Protein AF-A0A5M9X0Z0-F1 (afdb_monomer_lite)

Radius of gyration: 16.88 Å; chains: 1; bounding box: 56×27×38 Å

InterPro domains:
  IPR000182 GNAT domain [PF00583] (4-58)
  IPR000182 GNAT domain [PS51186] (1-75)
  IPR016181 Acyl-CoA N-acyltransferase [SSF55729] (4-56)
  IPR053144 Putative Acetyltransferase Butenolide Biosynthesis [PTHR43233] (4-52)

pLDDT: mean 82.19, std 14.81, range [44.06, 97.25]

Foldseek 3Di:
DDDDPPPDDQWDWDWDDDLAFFIDTDDTDGHPVCPPVCVSVVRVVVVVVVNCVSVWDDDDDPVHHDGTGDDDDDD

Organism: Paenibacillus amylolyticus (NCBI:txid1451)

Secondary structure (DSSP, 8-state):
----------EEEEEEE-SSS-EEEEEEEE-GGGTTSSHHHHHHHHHHHHHHTTTPPPSSBTTB-SS--------

Structure (mmCIF, N/CA/C/O backbone):
data_AF-A0A5M9X0Z0-F1
#
_entry.id   AF-A0A5M9X0Z0-F1
#
loop_
_atom_site.group_PDB
_atom_site.id
_atom_site.type_symbol
_atom_site.label_atom_id
_atom_site.label_alt_id
_atom_site.label_comp_id
_atom_site.label_asym_id
_atom_site.label_entity_id
_atom_site.label_seq_id
_atom_site.pdbx_PDB_ins_code
_atom_site.Cartn_x
_atom_site.Cartn_y
_atom_site.Cartn_z
_atom_site.occupancy
_atom_site.B_iso_or_equiv
_atom_site.auth_seq_id
_atom_site.auth_comp_id
_atom_site.auth_asym_id
_atom_site.auth_atom_id
_atom_site.pdbx_PDB_model_num
ATOM 1 N N . MET A 1 1 ? -36.323 -18.473 12.857 1.00 47.19 1 MET A N 1
ATOM 2 C CA . MET A 1 1 ? -34.848 -18.526 12.817 1.00 47.19 1 MET A CA 1
ATOM 3 C C . MET A 1 1 ? -34.451 -18.287 11.372 1.00 47.19 1 MET A C 1
ATOM 5 O O . MET A 1 1 ? -34.844 -19.075 10.526 1.00 47.19 1 MET A O 1
ATOM 9 N N . ALA A 1 2 ? -33.802 -17.166 11.074 1.00 50.09 2 ALA A N 1
ATOM 10 C CA . ALA A 1 2 ? -33.274 -16.879 9.746 1.00 50.09 2 ALA A CA 1
ATOM 11 C C . ALA A 1 2 ? -31.867 -16.325 9.948 1.00 50.09 2 ALA A C 1
ATOM 13 O O . ALA A 1 2 ? -31.690 -15.311 10.619 1.00 50.09 2 ALA A O 1
ATOM 14 N N . GLY A 1 3 ? -30.883 -17.073 9.463 1.00 65.81 3 GLY A N 1
ATOM 15 C CA . GLY A 1 3 ? -29.486 -16.686 9.474 1.00 65.81 3 GLY A CA 1
ATOM 16 C C . GLY A 1 3 ? -29.113 -16.023 8.158 1.00 65.81 3 GLY A C 1
ATOM 17 O O . GLY A 1 3 ? -29.530 -16.469 7.092 1.00 65.81 3 GLY A O 1
ATOM 18 N N . ARG A 1 4 ? -28.275 -14.997 8.264 1.00 60.59 4 ARG A N 1
ATOM 19 C CA . ARG A 1 4 ? -27.251 -14.647 7.284 1.00 60.59 4 ARG A CA 1
ATOM 20 C C . ARG A 1 4 ? -26.069 -14.085 8.065 1.00 60.59 4 ARG A C 1
ATOM 22 O O . ARG A 1 4 ? -26.229 -13.113 8.795 1.00 60.59 4 ARG A O 1
ATOM 29 N N . TYR A 1 5 ? -24.915 -14.730 7.942 1.00 57.59 5 TYR A N 1
ATOM 30 C CA . TYR A 1 5 ? -23.627 -14.141 8.291 1.00 57.59 5 TYR A CA 1
ATOM 31 C C . TYR A 1 5 ? -23.021 -13.723 6.957 1.00 57.59 5 TYR A C 1
ATOM 33 O O . TYR A 1 5 ? -22.411 -14.535 6.268 1.00 57.59 5 TYR A O 1
ATOM 41 N N . GLU A 1 6 ? -23.351 -12.517 6.503 1.00 64.81 6 GLU A N 1
ATOM 42 C CA . GLU A 1 6 ? -22.698 -11.980 5.313 1.00 64.81 6 GLU A CA 1
ATOM 43 C C . GLU A 1 6 ? -21.287 -11.570 5.726 1.00 64.81 6 GLU A C 1
ATOM 45 O O . GLU A 1 6 ? -21.108 -10.789 6.662 1.00 64.81 6 GLU A O 1
ATOM 50 N N . GLU A 1 7 ? -20.286 -12.152 5.067 1.00 79.12 7 GLU A N 1
ATOM 51 C CA . GLU A 1 7 ? -18.905 -11.709 5.200 1.00 79.12 7 GLU A CA 1
ATOM 52 C C . GLU A 1 7 ? -18.844 -10.238 4.788 1.00 79.12 7 GLU A C 1
ATOM 54 O O . GLU A 1 7 ? -19.040 -9.872 3.628 1.00 79.12 7 GLU A O 1
ATOM 59 N N . GLN A 1 8 ? -18.646 -9.368 5.774 1.00 87.19 8 GLN A N 1
ATOM 60 C CA . GLN A 1 8 ? -18.586 -7.937 5.547 1.00 87.19 8 GLN A CA 1
ATOM 61 C C . GLN A 1 8 ? -17.215 -7.574 4.976 1.00 87.19 8 GLN A C 1
ATOM 63 O O . GLN A 1 8 ? -16.184 -7.822 5.602 1.00 87.19 8 GLN A O 1
ATOM 68 N N . VAL A 1 9 ? -17.193 -6.912 3.818 1.00 91.56 9 VAL A N 1
ATOM 69 C CA . VAL A 1 9 ? -15.967 -6.299 3.293 1.00 91.56 9 VAL A CA 1
ATOM 70 C C . VAL A 1 9 ? -15.595 -5.112 4.183 1.00 91.56 9 VAL A C 1
ATOM 72 O O . VAL A 1 9 ? -16.308 -4.110 4.237 1.00 91.56 9 VAL A O 1
ATOM 75 N N . ILE A 1 10 ? -14.474 -5.230 4.899 1.00 95.44 10 ILE A N 1
ATOM 76 C CA . ILE A 1 10 ? -13.992 -4.213 5.853 1.00 95.44 10 ILE A CA 1
ATOM 77 C C . ILE A 1 10 ? -12.821 -3.371 5.326 1.00 95.44 10 ILE A C 1
ATOM 79 O O . ILE A 1 10 ? -12.418 -2.401 5.973 1.00 95.44 10 ILE A O 1
ATOM 83 N N . GLY A 1 11 ? -12.285 -3.718 4.154 1.00 95.62 11 GLY A N 1
ATOM 84 C CA . GLY A 1 11 ? -11.194 -3.000 3.507 1.00 95.62 11 GLY A CA 1
ATOM 85 C C . GLY A 1 11 ? -11.110 -3.277 2.006 1.00 95.62 11 GLY A C 1
ATOM 86 O O . GLY A 1 11 ? -11.638 -4.274 1.521 1.00 95.62 11 GLY A O 1
ATOM 87 N N . TYR A 1 12 ? -10.476 -2.360 1.282 1.00 96.44 12 TYR A N 1
ATOM 88 C CA . TYR A 1 12 ? -10.367 -2.356 -0.173 1.00 96.44 12 TYR A CA 1
ATOM 89 C C . TYR A 1 12 ? -9.041 -1.729 -0.612 1.00 96.44 12 TYR A C 1
ATOM 91 O O . TYR A 1 12 ? -8.580 -0.758 -0.007 1.00 96.44 12 TYR A O 1
ATOM 99 N N . GLY A 1 13 ? -8.463 -2.265 -1.684 1.00 96.12 13 GLY A N 1
ATOM 100 C CA . GLY A 1 13 ? -7.282 -1.728 -2.348 1.00 96.12 13 GLY A CA 1
ATOM 101 C C . GLY A 1 13 ? -7.462 -1.727 -3.864 1.00 96.12 13 GLY A C 1
ATOM 102 O O . GLY A 1 13 ? -8.088 -2.640 -4.404 1.00 96.12 13 GLY A O 1
ATOM 103 N N . ARG A 1 14 ? -6.909 -0.723 -4.554 1.00 95.62 14 ARG A N 1
ATOM 104 C CA . ARG A 1 14 ? -6.929 -0.640 -6.024 1.00 95.62 14 ARG A CA 1
ATOM 105 C C . ARG A 1 14 ? -5.561 -0.307 -6.601 1.00 95.62 14 ARG A C 1
ATOM 107 O O . ARG A 1 14 ? -4.967 0.705 -6.233 1.00 95.62 14 ARG A O 1
ATOM 114 N N . ILE A 1 15 ? -5.133 -1.102 -7.580 1.00 92.31 15 ILE A N 1
ATOM 115 C CA . ILE A 1 15 ? -3.997 -0.807 -8.458 1.00 92.31 15 ILE A CA 1
ATOM 116 C C . ILE A 1 15 ? -4.516 -0.474 -9.856 1.00 92.31 15 ILE A C 1
ATOM 118 O O . ILE A 1 15 ? -5.460 -1.095 -10.342 1.00 92.31 15 ILE A O 1
ATOM 122 N N . VAL A 1 16 ? -3.865 0.480 -10.513 1.00 92.00 16 VAL A N 1
ATOM 123 C CA . VAL A 1 16 ? -4.023 0.775 -11.939 1.00 92.00 16 VAL A CA 1
ATOM 124 C C . VAL A 1 16 ? -2.648 0.726 -12.593 1.00 92.00 16 VAL A C 1
ATOM 126 O O . VAL A 1 16 ? -1.701 1.302 -12.065 1.00 92.00 16 VAL A O 1
ATOM 129 N N . GLY A 1 17 ? -2.523 0.064 -13.739 1.00 87.38 17 GLY A N 1
ATOM 130 C CA . GLY A 1 17 ? -1.273 0.026 -14.492 1.00 87.38 17 GLY A CA 1
ATOM 131 C C . GLY A 1 17 ? -1.408 -0.697 -15.823 1.00 87.38 17 GLY A C 1
ATOM 132 O O . GLY A 1 17 ? -2.463 -1.247 -16.135 1.00 87.38 17 GLY A O 1
ATOM 133 N N . ASP A 1 18 ? -0.332 -0.670 -16.601 1.00 86.75 18 ASP A N 1
ATOM 134 C CA . ASP A 1 18 ? -0.255 -1.242 -17.950 1.00 86.75 18 ASP A CA 1
ATOM 135 C C . ASP A 1 18 ? 0.432 -2.617 -17.997 1.00 86.75 18 ASP A C 1
ATOM 137 O O . ASP A 1 18 ? 0.578 -3.198 -19.071 1.00 86.75 18 ASP A O 1
ATOM 141 N N . GLY A 1 19 ? 0.862 -3.144 -16.846 1.00 79.56 19 GLY A N 1
ATOM 142 C CA . GLY A 1 19 ? 1.607 -4.402 -16.774 1.00 79.56 19 GLY A CA 1
ATOM 143 C C . GLY A 1 19 ? 3.077 -4.291 -17.186 1.00 79.56 19 GLY A C 1
ATOM 144 O O . GLY A 1 19 ? 3.744 -5.318 -17.269 1.00 79.56 19 GLY A O 1
ATOM 145 N N . GLY A 1 20 ? 3.588 -3.086 -17.461 1.00 79.88 20 GLY A N 1
ATOM 146 C CA . GLY A 1 20 ? 4.927 -2.897 -18.017 1.00 79.88 20 GLY A CA 1
ATOM 147 C C . GLY A 1 20 ? 5.655 -1.688 -17.451 1.00 79.88 20 GLY A C 1
ATOM 148 O O . GLY A 1 20 ? 6.562 -1.835 -16.641 1.00 79.88 20 GLY A O 1
ATOM 149 N N . PHE A 1 21 ? 5.294 -0.478 -17.874 1.00 75.06 21 PHE A N 1
ATOM 150 C CA . PHE A 1 21 ? 6.053 0.715 -17.505 1.00 75.06 21 PHE A CA 1
ATOM 151 C C . PHE A 1 21 ? 5.635 1.304 -16.169 1.00 75.06 21 PHE A C 1
ATOM 153 O O . PHE A 1 21 ? 6.469 1.920 -15.492 1.00 75.06 21 PHE A O 1
ATOM 160 N N . THR A 1 22 ? 4.359 1.196 -15.792 1.00 80.62 22 THR A N 1
ATOM 161 C CA . THR A 1 22 ? 3.848 1.956 -14.650 1.00 80.62 22 THR A CA 1
ATOM 162 C C . THR A 1 22 ? 2.670 1.283 -13.956 1.00 80.62 22 THR A C 1
ATOM 164 O O . THR A 1 22 ? 1.691 0.882 -14.581 1.00 80.62 22 THR A O 1
ATOM 167 N N . PHE A 1 23 ? 2.744 1.275 -12.625 1.00 87.00 23 PHE A N 1
ATOM 168 C CA . PHE A 1 23 ? 1.642 0.972 -11.723 1.00 87.00 23 PHE A CA 1
ATOM 169 C C . PHE A 1 23 ? 1.424 2.131 -10.748 1.00 87.00 23 PHE A C 1
ATOM 171 O O . PHE A 1 23 ? 2.362 2.841 -10.381 1.00 87.00 23 PHE A O 1
ATOM 178 N N . TYR A 1 24 ? 0.187 2.291 -10.293 1.00 85.25 24 TYR A N 1
ATOM 179 C CA . TYR A 1 24 ? -0.213 3.221 -9.248 1.00 85.25 24 TYR A CA 1
ATOM 180 C C . TYR A 1 24 ? -1.173 2.522 -8.297 1.00 85.25 24 TYR A C 1
ATOM 182 O O . TYR A 1 24 ? -2.199 1.992 -8.722 1.00 85.25 24 TYR A O 1
ATOM 190 N N . ILE A 1 25 ? -0.867 2.570 -7.005 1.00 90.62 25 ILE A N 1
ATOM 191 C CA . ILE A 1 25 ? -1.842 2.242 -5.968 1.00 90.62 25 ILE A CA 1
ATOM 192 C C . ILE A 1 25 ? -2.712 3.481 -5.796 1.00 90.62 25 ILE A C 1
ATOM 194 O O . ILE A 1 25 ? -2.220 4.533 -5.392 1.00 90.62 25 ILE A O 1
ATOM 198 N N . GLN A 1 26 ? -3.980 3.376 -6.184 1.00 90.69 26 GLN A N 1
ATOM 199 C CA . GLN A 1 26 ? -4.877 4.524 -6.230 1.00 90.69 26 GLN A CA 1
ATOM 200 C C . GLN A 1 26 ? -5.646 4.703 -4.925 1.00 90.69 26 GLN A C 1
ATOM 202 O O . GLN A 1 26 ? -5.643 5.796 -4.368 1.00 90.69 26 GLN A O 1
ATOM 207 N N . ASP A 1 27 ? -6.267 3.634 -4.427 1.00 92.69 27 ASP A N 1
ATOM 208 C CA . ASP A 1 27 ? -7.097 3.690 -3.227 1.00 92.69 27 ASP A CA 1
ATOM 209 C C . ASP A 1 27 ? -6.674 2.603 -2.246 1.00 92.69 27 ASP A C 1
ATOM 211 O O . ASP A 1 27 ? -6.492 1.448 -2.634 1.00 92.69 27 ASP A O 1
ATOM 215 N N . ILE A 1 28 ? -6.574 2.974 -0.970 1.00 94.94 28 ILE A N 1
ATOM 216 C CA . ILE A 1 28 ? -6.545 2.050 0.165 1.00 94.94 28 ILE A CA 1
ATOM 217 C C . ILE A 1 28 ? -7.570 2.561 1.167 1.00 94.94 28 ILE A C 1
ATOM 219 O O . ILE A 1 28 ? -7.424 3.646 1.730 1.00 94.94 28 ILE A O 1
ATOM 223 N N . ILE A 1 29 ? -8.622 1.779 1.377 1.00 96.38 29 ILE A N 1
ATOM 224 C CA . ILE A 1 29 ? -9.750 2.149 2.226 1.00 96.38 29 ILE A CA 1
ATOM 225 C C . ILE A 1 29 ? -9.936 1.054 3.267 1.00 96.38 29 ILE A C 1
ATOM 227 O O . ILE A 1 29 ? -9.977 -0.128 2.943 1.00 96.38 29 ILE A O 1
ATOM 231 N N . VAL A 1 30 ? -10.079 1.451 4.529 1.00 97.25 30 VAL A N 1
ATOM 232 C CA . VAL A 1 30 ? -10.459 0.564 5.634 1.00 97.25 30 VAL A CA 1
ATOM 233 C C . VAL A 1 30 ? -11.602 1.229 6.382 1.00 97.25 30 VAL A C 1
ATOM 235 O O . VAL A 1 30 ? -11.512 2.419 6.710 1.00 97.25 30 VAL A O 1
ATOM 238 N N . LEU A 1 31 ? -12.671 0.474 6.651 1.00 96.56 31 LEU A N 1
ATOM 239 C CA . LEU A 1 31 ? -13.814 0.977 7.411 1.00 96.56 31 LEU A CA 1
ATOM 240 C C . LEU A 1 31 ? -13.337 1.559 8.753 1.00 96.56 31 LEU A C 1
ATOM 242 O O . LEU A 1 31 ? -12.521 0.916 9.417 1.00 96.56 31 LEU A O 1
ATOM 246 N N . PRO A 1 32 ? -13.840 2.731 9.192 1.00 96.62 32 PRO A N 1
ATOM 247 C CA . PRO A 1 32 ? -13.326 3.428 10.375 1.00 96.62 32 PRO A CA 1
ATOM 248 C C . PRO A 1 32 ? -13.193 2.550 11.626 1.00 96.62 32 PRO A C 1
ATOM 25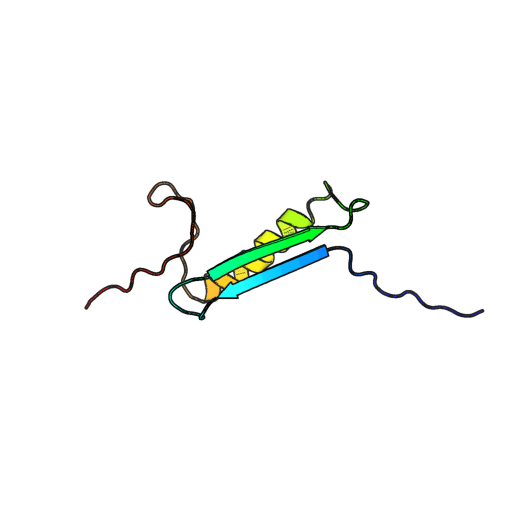0 O O . PRO A 1 32 ? -12.169 2.595 12.302 1.00 96.62 32 PRO A O 1
ATOM 253 N N . SER A 1 33 ? -14.178 1.685 11.884 1.00 97.06 33 SER A N 1
ATOM 254 C CA . SER A 1 33 ? -14.200 0.763 13.031 1.00 97.06 33 SER A CA 1
ATOM 255 C C . SER A 1 33 ? -13.095 -0.303 13.020 1.00 97.06 33 SER A C 1
ATOM 257 O O . SER A 1 33 ? -12.861 -0.936 14.044 1.00 97.06 33 SER A O 1
ATOM 259 N N . TYR A 1 34 ? -12.419 -0.501 11.887 1.00 95.81 34 TYR A N 1
ATOM 260 C CA . TYR A 1 34 ? -11.383 -1.517 11.679 1.00 95.81 34 TYR A CA 1
ATOM 261 C C . TYR A 1 34 ? -10.005 -0.907 11.365 1.00 95.81 34 TYR A C 1
ATOM 263 O O . TYR A 1 34 ? -9.042 -1.618 11.064 1.00 95.81 34 TYR A O 1
ATOM 271 N N . GLN A 1 35 ? -9.881 0.421 11.430 1.00 96.19 35 GLN A N 1
ATOM 272 C CA . GLN A 1 35 ? -8.604 1.109 11.259 1.00 96.19 35 GLN A CA 1
ATOM 273 C C . GLN A 1 35 ? -7.676 0.875 12.456 1.00 96.19 35 GLN A C 1
ATOM 275 O O . GLN A 1 35 ? -8.099 0.450 13.526 1.00 96.19 35 GLN A O 1
ATOM 280 N N . ARG A 1 36 ? -6.378 1.159 12.277 1.00 96.62 36 ARG A N 1
ATOM 281 C CA . ARG A 1 36 ? -5.318 0.973 13.296 1.00 96.62 36 ARG A CA 1
ATOM 282 C C . ARG A 1 36 ? -5.094 -0.483 13.741 1.00 96.62 36 ARG A C 1
ATOM 284 O O . ARG A 1 36 ? -4.278 -0.721 14.622 1.00 96.62 36 ARG A O 1
ATOM 291 N N . LEU A 1 37 ? -5.734 -1.447 13.077 1.00 96.81 37 LEU A N 1
ATOM 292 C CA . LEU A 1 37 ? -5.531 -2.891 13.262 1.00 96.81 37 LEU A CA 1
ATOM 293 C C . LEU A 1 37 ? -4.537 -3.497 12.250 1.00 96.81 37 LEU A C 1
ATOM 295 O O . LEU A 1 37 ? -4.467 -4.711 12.086 1.00 96.81 37 LEU A O 1
ATOM 299 N N . GLY A 1 38 ? -3.805 -2.658 11.509 1.00 96.56 38 GLY A N 1
ATOM 300 C CA . GLY A 1 38 ? -2.842 -3.096 10.489 1.00 96.56 38 GLY A CA 1
ATOM 301 C C . GLY A 1 38 ? -3.455 -3.547 9.157 1.00 96.56 38 GLY A C 1
ATOM 302 O O . GLY A 1 38 ? -2.716 -3.939 8.262 1.00 96.56 38 GLY A O 1
ATOM 303 N N . LEU A 1 39 ? -4.778 -3.457 8.978 1.00 97.00 39 LEU A N 1
ATOM 304 C CA . LEU A 1 39 ? -5.450 -3.895 7.745 1.00 97.00 39 LEU A CA 1
ATOM 305 C C . LEU A 1 39 ? -5.018 -3.105 6.503 1.00 97.00 39 LEU A C 1
ATOM 307 O O . LEU A 1 39 ? -4.844 -3.696 5.446 1.00 97.00 39 LEU A O 1
ATOM 311 N N . GLY A 1 40 ? -4.788 -1.794 6.635 1.00 96.25 40 GLY A N 1
ATOM 312 C CA . GLY A 1 40 ? -4.281 -0.977 5.526 1.00 96.25 40 GLY A CA 1
ATOM 313 C C . GLY A 1 40 ? -2.894 -1.425 5.061 1.00 96.25 40 GLY A C 1
ATOM 314 O O . GLY A 1 40 ? -2.653 -1.514 3.863 1.00 96.25 40 GLY A O 1
ATOM 315 N N . ASN A 1 41 ? -2.021 -1.798 6.005 1.00 96.25 41 ASN A N 1
ATOM 316 C CA . ASN A 1 41 ? -0.710 -2.359 5.679 1.00 96.25 41 ASN A CA 1
ATOM 317 C C . ASN A 1 41 ? -0.845 -3.720 5.003 1.00 96.25 41 ASN A C 1
ATOM 319 O O . ASN A 1 41 ? -0.173 -3.944 4.012 1.00 96.25 41 ASN A O 1
ATOM 323 N N . LYS A 1 42 ? -1.744 -4.594 5.480 1.00 97.25 42 LYS A N 1
ATOM 324 C CA . LYS A 1 42 ? -2.002 -5.881 4.815 1.00 97.25 42 LYS A CA 1
ATOM 325 C C . LYS A 1 42 ? -2.434 -5.687 3.364 1.00 97.25 42 LYS A C 1
ATOM 327 O O . LYS A 1 42 ? -1.853 -6.299 2.485 1.00 97.25 42 LYS A O 1
ATOM 332 N N . ILE A 1 43 ? -3.388 -4.788 3.111 1.00 97.25 43 ILE A N 1
ATOM 333 C CA . ILE A 1 43 ? -3.821 -4.460 1.745 1.00 97.25 43 ILE A CA 1
ATOM 334 C C . ILE A 1 43 ? -2.630 -3.965 0.916 1.00 97.25 43 ILE A C 1
ATOM 336 O O . ILE A 1 43 ? -2.402 -4.472 -0.173 1.00 97.25 43 ILE A O 1
ATOM 340 N N . MET A 1 44 ? -1.846 -3.013 1.431 1.00 94.75 44 MET A N 1
ATOM 341 C CA . MET A 1 44 ? -0.663 -2.495 0.736 1.00 94.75 44 MET A CA 1
ATOM 342 C C . MET A 1 44 ? 0.347 -3.601 0.399 1.00 94.75 44 MET A C 1
ATOM 344 O O . MET A 1 44 ? 0.850 -3.632 -0.718 1.00 94.75 44 MET A O 1
ATOM 348 N N . THR A 1 45 ? 0.638 -4.495 1.345 1.00 94.38 45 THR A N 1
ATOM 349 C CA . THR A 1 45 ? 1.576 -5.608 1.158 1.00 94.38 45 THR A CA 1
ATOM 350 C C . THR A 1 45 ? 1.119 -6.526 0.031 1.00 94.38 45 THR A C 1
ATOM 352 O O . THR A 1 45 ? 1.883 -6.732 -0.902 1.00 94.38 45 THR A O 1
ATOM 355 N N . GLU A 1 46 ? -0.137 -6.972 0.049 1.00 95.44 46 GLU A N 1
ATOM 356 C CA . GLU A 1 46 ? -0.702 -7.838 -1.000 1.00 95.44 46 GLU A CA 1
ATOM 357 C C . GLU A 1 46 ? -0.652 -7.162 -2.384 1.00 95.44 46 GLU A C 1
ATOM 359 O O . GLU A 1 46 ? -0.292 -7.772 -3.390 1.00 95.44 46 GLU A O 1
ATOM 364 N N . LEU A 1 47 ? -0.964 -5.861 -2.443 1.00 93.56 47 LEU A N 1
ATOM 365 C CA . LEU A 1 47 ? -0.874 -5.076 -3.676 1.00 93.56 47 LEU A CA 1
ATOM 366 C C . LEU A 1 47 ? 0.571 -4.970 -4.195 1.00 93.56 47 LEU A C 1
ATOM 368 O O . LEU A 1 47 ? 0.807 -5.058 -5.401 1.00 93.56 47 LEU A O 1
ATOM 372 N N . MET A 1 48 ? 1.541 -4.772 -3.302 1.00 89.69 48 MET A N 1
ATOM 373 C CA . MET A 1 48 ? 2.955 -4.694 -3.667 1.00 89.69 48 MET A CA 1
ATOM 374 C C . MET A 1 48 ? 3.502 -6.046 -4.119 1.00 89.69 48 MET A C 1
ATOM 376 O O . MET A 1 48 ? 4.216 -6.086 -5.118 1.00 89.69 48 MET A O 1
ATOM 380 N N . GLU A 1 49 ? 3.133 -7.140 -3.450 1.00 91.50 49 GLU A N 1
ATOM 381 C CA . GLU A 1 49 ? 3.507 -8.500 -3.852 1.00 91.50 49 GLU A CA 1
ATOM 382 C C . GLU A 1 49 ? 3.065 -8.775 -5.293 1.00 91.50 49 GLU A C 1
ATOM 384 O O . GLU A 1 49 ? 3.903 -9.112 -6.131 1.00 91.50 49 GLU A O 1
ATOM 389 N N . TYR A 1 50 ? 1.812 -8.466 -5.635 1.00 91.38 50 TYR A N 1
ATOM 390 C CA . TYR A 1 50 ? 1.322 -8.571 -7.012 1.00 91.38 50 TYR A CA 1
ATOM 391 C C . TYR A 1 50 ? 2.151 -7.747 -8.016 1.00 91.38 50 TYR A C 1
ATOM 393 O O . TYR A 1 50 ? 2.469 -8.218 -9.105 1.00 91.38 50 TYR A O 1
ATOM 401 N N . ILE A 1 51 ? 2.545 -6.516 -7.673 1.00 89.00 51 ILE A N 1
ATOM 402 C CA . ILE A 1 51 ? 3.358 -5.665 -8.562 1.00 89.00 51 ILE A CA 1
ATOM 403 C C . ILE A 1 51 ? 4.763 -6.250 -8.768 1.00 89.00 51 ILE A C 1
ATOM 405 O O . ILE A 1 51 ? 5.314 -6.163 -9.871 1.00 89.00 51 ILE A O 1
ATOM 409 N N . THR A 1 52 ? 5.355 -6.855 -7.734 1.00 86.88 52 THR A N 1
ATOM 410 C CA . THR A 1 52 ? 6.700 -7.443 -7.838 1.00 86.88 52 THR A CA 1
ATOM 411 C C . THR A 1 52 ? 6.771 -8.618 -8.814 1.00 86.88 52 THR A C 1
ATOM 413 O O . THR A 1 52 ? 7.826 -8.831 -9.415 1.00 86.88 52 THR A O 1
ATOM 416 N N . GLU A 1 53 ? 5.655 -9.307 -9.081 1.00 88.75 53 GLU A N 1
ATOM 417 C CA . GLU A 1 53 ? 5.573 -10.360 -10.106 1.00 88.75 53 GLU A CA 1
ATOM 418 C C . GLU A 1 53 ? 5.894 -9.841 -11.521 1.00 88.75 53 GLU A C 1
ATOM 420 O O . GLU A 1 53 ? 6.398 -10.587 -12.360 1.00 88.75 53 GLU A O 1
ATOM 425 N N . PHE A 1 54 ? 5.697 -8.543 -11.780 1.00 85.88 54 PHE A N 1
ATOM 426 C CA . PHE A 1 54 ? 6.031 -7.891 -13.054 1.00 85.88 54 PHE A CA 1
ATOM 427 C C . PHE A 1 54 ? 7.507 -7.448 -13.143 1.00 85.88 54 PHE A C 1
ATOM 429 O O . PHE A 1 54 ? 7.904 -6.760 -14.087 1.00 85.88 54 PHE A O 1
ATOM 436 N N . GLY A 1 55 ? 8.342 -7.812 -12.163 1.00 83.69 55 GLY A N 1
ATOM 437 C CA . GLY A 1 55 ? 9.770 -7.479 -12.133 1.00 83.69 55 GLY A CA 1
ATOM 438 C C . GLY A 1 55 ? 10.064 -6.024 -11.755 1.00 83.69 55 GLY A C 1
ATOM 439 O O . GLY A 1 55 ? 11.149 -5.513 -12.049 1.00 83.69 55 GLY A O 1
ATOM 440 N N . PHE A 1 56 ? 9.108 -5.338 -11.126 1.00 78.94 56 PHE A N 1
ATOM 441 C CA . PHE A 1 56 ? 9.327 -4.003 -10.578 1.00 78.94 56 PHE A CA 1
ATOM 442 C C . PHE A 1 56 ? 10.171 -4.076 -9.304 1.00 78.94 56 PHE A C 1
ATOM 444 O O . PHE A 1 56 ? 9.970 -4.930 -8.447 1.00 78.94 56 PHE A O 1
ATOM 451 N N . MET A 1 57 ? 11.112 -3.142 -9.171 1.00 73.56 57 MET A N 1
ATOM 452 C CA . MET A 1 57 ? 11.904 -2.975 -7.954 1.00 73.56 57 MET A CA 1
ATOM 453 C C . MET A 1 57 ? 11.099 -2.198 -6.904 1.00 73.56 57 MET A C 1
ATOM 455 O O . MET A 1 57 ? 10.429 -1.220 -7.244 1.00 73.56 57 MET A O 1
ATOM 459 N N . GLU A 1 58 ? 11.205 -2.589 -5.635 1.00 72.12 58 GLU A N 1
ATOM 460 C CA . GLU A 1 58 ? 10.558 -1.891 -4.520 1.00 72.12 58 GLU A CA 1
ATOM 461 C C . GLU A 1 58 ? 11.139 -0.475 -4.338 1.00 72.12 58 GLU A C 1
ATOM 463 O O . GLU A 1 58 ? 12.361 -0.283 -4.326 1.00 72.12 58 GLU A O 1
ATOM 468 N N . ARG A 1 59 ? 10.262 0.535 -4.236 1.00 73.69 59 ARG A N 1
ATOM 469 C CA . ARG A 1 59 ? 10.610 1.961 -4.097 1.00 73.69 59 ARG A CA 1
ATOM 470 C C . ARG A 1 59 ? 9.639 2.684 -3.141 1.00 73.69 59 ARG A C 1
ATOM 472 O O . ARG A 1 59 ? 8.464 2.320 -3.123 1.00 73.69 59 ARG A O 1
ATO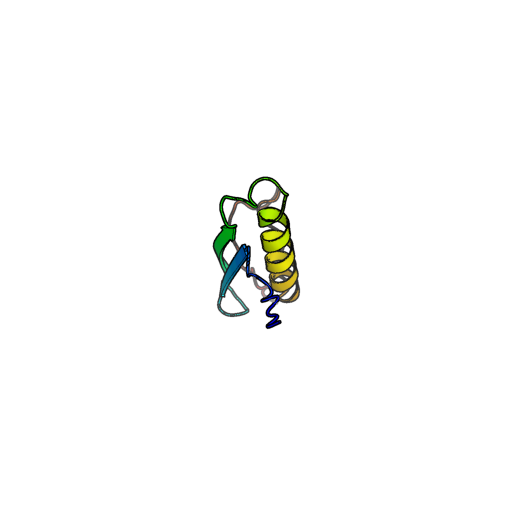M 479 N N . PRO A 1 60 ? 10.063 3.751 -2.426 1.00 69.94 60 PRO A N 1
ATOM 480 C CA . PRO A 1 60 ? 11.391 4.363 -2.475 1.00 69.94 60 PRO A CA 1
ATOM 481 C C . PRO A 1 60 ? 12.460 3.481 -1.824 1.00 69.94 60 PRO A C 1
ATOM 483 O O . PRO A 1 60 ? 12.186 2.742 -0.886 1.00 69.94 60 PRO A O 1
ATOM 486 N N . ASN A 1 61 ? 13.682 3.575 -2.329 1.00 74.62 61 ASN A N 1
ATOM 487 C CA . ASN A 1 61 ? 14.868 2.946 -1.758 1.00 74.62 61 ASN A CA 1
ATOM 488 C C . ASN A 1 61 ? 16.037 3.948 -1.772 1.00 74.62 61 ASN A C 1
ATOM 490 O O . ASN A 1 61 ? 15.882 5.074 -2.244 1.00 74.62 61 ASN A O 1
ATOM 494 N N . GLU A 1 62 ? 17.209 3.565 -1.260 1.00 76.00 62 GLU A N 1
ATOM 495 C CA . GLU A 1 62 ? 18.372 4.471 -1.183 1.00 76.00 62 GLU A CA 1
ATOM 496 C C . GLU A 1 62 ? 18.805 5.031 -2.549 1.00 76.00 62 GLU A C 1
ATOM 498 O O . GLU A 1 62 ? 19.348 6.129 -2.628 1.00 76.00 62 GLU A O 1
ATOM 503 N N . SER A 1 63 ? 18.557 4.289 -3.633 1.00 78.06 63 SER A N 1
ATOM 504 C CA . SER A 1 63 ? 18.959 4.659 -4.994 1.00 78.06 63 SER A CA 1
ATOM 505 C C . SER A 1 63 ? 17.878 5.425 -5.766 1.00 78.06 63 SER A C 1
ATOM 507 O O . SER A 1 63 ? 18.197 6.124 -6.728 1.00 78.06 63 SER A O 1
ATOM 509 N N . TYR A 1 64 ? 16.603 5.299 -5.383 1.00 71.62 64 TYR A N 1
ATOM 510 C CA . TYR A 1 64 ? 15.473 5.835 -6.143 1.00 71.62 64 TYR A CA 1
ATOM 511 C C . TYR A 1 64 ? 14.339 6.330 -5.234 1.00 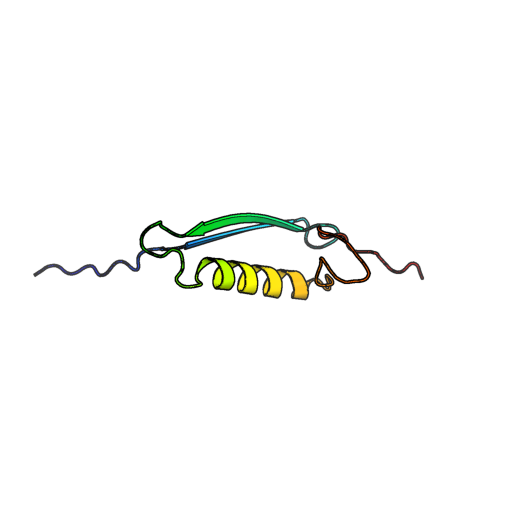71.62 64 TYR A C 1
ATOM 513 O O . TYR A 1 64 ? 13.889 5.624 -4.335 1.00 71.62 64 TYR A O 1
ATOM 521 N N . GLY A 1 65 ? 13.824 7.531 -5.524 1.00 72.12 65 GLY A N 1
ATOM 522 C CA . GLY A 1 65 ? 12.693 8.134 -4.809 1.00 72.12 65 GLY A CA 1
ATOM 523 C C . GLY A 1 65 ? 11.344 7.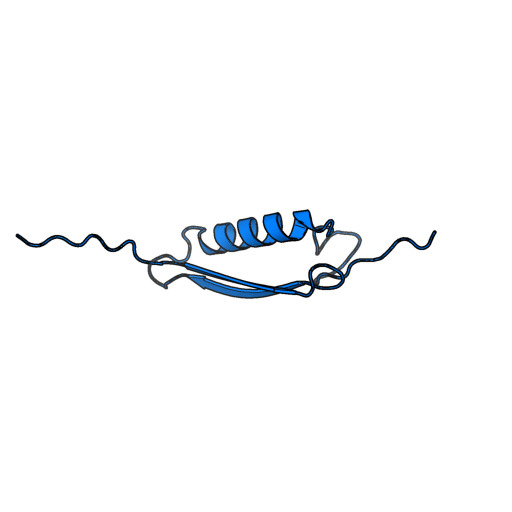436 -5.042 1.00 72.12 65 GLY A C 1
ATOM 524 O O . GLY A 1 65 ? 11.260 6.351 -5.615 1.00 72.12 65 GLY A O 1
ATOM 525 N N . ALA A 1 66 ? 10.265 8.073 -4.583 1.00 67.69 66 ALA A N 1
ATOM 526 C CA . ALA A 1 66 ? 8.911 7.527 -4.684 1.00 67.69 66 ALA A CA 1
ATOM 527 C C . ALA A 1 66 ? 8.429 7.374 -6.146 1.00 67.69 66 ALA A C 1
ATOM 529 O O . ALA A 1 66 ? 8.791 8.162 -7.020 1.00 67.69 66 ALA A O 1
ATOM 530 N N . GLY A 1 67 ? 7.574 6.374 -6.395 1.00 64.38 67 GLY A N 1
ATOM 531 C CA . GLY A 1 67 ? 6.943 6.088 -7.694 1.00 64.38 67 GLY A CA 1
ATOM 532 C C . GLY A 1 67 ? 7.367 4.741 -8.292 1.00 64.38 67 GLY A C 1
ATOM 533 O O . GLY A 1 67 ? 8.301 4.107 -7.812 1.00 64.38 67 GLY A O 1
ATOM 534 N N . MET A 1 68 ? 6.751 4.309 -9.397 1.00 64.75 68 MET A N 1
ATOM 535 C CA . MET A 1 68 ? 7.044 3.032 -10.081 1.00 64.75 68 MET A CA 1
ATOM 536 C C . MET A 1 68 ? 7.307 3.267 -11.579 1.00 64.75 68 MET A C 1
ATOM 538 O O . MET A 1 68 ? 6.435 3.748 -12.287 1.00 64.75 68 MET A O 1
ATOM 542 N N . MET A 1 69 ? 8.528 2.996 -12.043 1.00 60.09 69 MET A N 1
ATOM 543 C CA . MET A 1 69 ? 8.987 3.197 -13.422 1.00 60.09 69 MET A CA 1
ATOM 544 C C . MET A 1 69 ? 9.983 2.085 -13.733 1.00 60.09 69 MET A C 1
ATOM 546 O O . MET A 1 69 ? 11.003 1.969 -13.049 1.00 60.09 69 MET A O 1
ATOM 550 N N . GLN A 1 70 ? 9.673 1.268 -14.735 1.00 58.06 70 GLN A N 1
ATOM 551 C CA . GLN A 1 70 ? 10.547 0.191 -15.185 1.00 58.06 70 GLN A CA 1
ATOM 552 C C . GLN A 1 70 ? 11.632 0.753 -16.118 1.00 58.06 70 GLN A C 1
ATOM 554 O O . GLN A 1 70 ? 11.331 1.371 -17.138 1.00 58.06 70 GLN A O 1
ATOM 559 N N . PHE A 1 71 ? 12.908 0.543 -15.782 1.00 64.00 71 PHE A N 1
ATOM 560 C CA . PHE A 1 71 ? 14.026 0.867 -16.673 1.00 64.00 71 PHE A CA 1
ATOM 561 C C . PHE A 1 71 ? 14.397 -0.380 -17.479 1.00 64.00 71 PHE A C 1
ATOM 563 O O . PHE A 1 7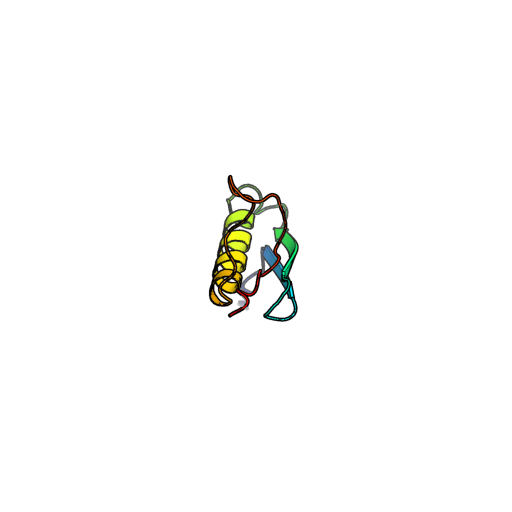1 ? 14.999 -1.314 -16.949 1.00 64.00 71 PHE A O 1
ATOM 570 N N . ILE A 1 72 ? 14.040 -0.409 -18.763 1.00 65.00 72 ILE A N 1
ATOM 571 C CA . ILE A 1 72 ? 14.428 -1.505 -19.656 1.00 65.00 72 ILE A CA 1
ATOM 572 C C . ILE A 1 72 ? 15.938 -1.404 -19.911 1.00 65.00 72 ILE A C 1
ATOM 574 O O . ILE A 1 72 ? 16.419 -0.386 -20.416 1.00 65.00 72 ILE A O 1
ATOM 578 N N . LYS A 1 73 ? 16.703 -2.455 -19.577 1.00 54.94 73 LYS A N 1
ATOM 579 C CA . LYS A 1 73 ? 18.115 -2.544 -19.980 1.00 54.94 73 LYS A CA 1
ATOM 580 C C . LYS A 1 73 ? 18.178 -2.619 -21.504 1.00 54.94 73 LYS A C 1
ATOM 582 O O . LYS A 1 73 ? 17.693 -3.578 -22.100 1.00 54.94 73 LYS A O 1
ATOM 587 N N . LYS A 1 74 ? 18.773 -1.603 -22.126 1.00 48.12 74 LYS A N 1
ATOM 588 C CA . LYS A 1 74 ? 19.113 -1.636 -23.549 1.00 48.12 74 LYS A CA 1
ATOM 589 C C . LYS A 1 74 ? 20.239 -2.661 -23.729 1.00 48.12 74 LYS A C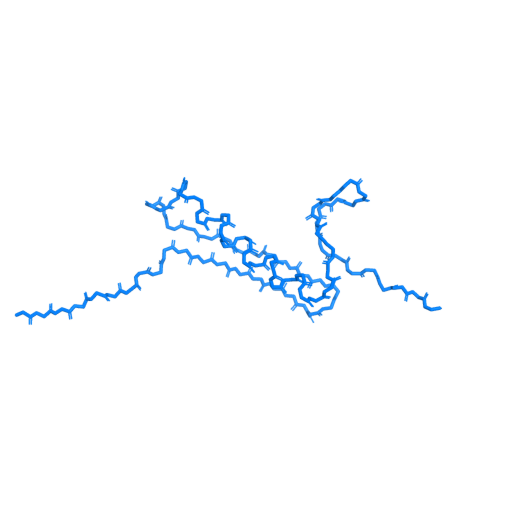 1
ATOM 591 O O . LYS A 1 74 ? 21.242 -2.557 -23.022 1.00 48.12 74 LYS A O 1
ATOM 596 N N . GLN A 1 75 ? 20.016 -3.664 -24.582 1.00 44.06 75 GLN A N 1
ATOM 597 C CA . GLN A 1 75 ? 21.075 -4.570 -25.044 1.00 44.06 75 GLN A CA 1
ATOM 598 C C . GLN A 1 75 ? 22.126 -3.793 -25.836 1.00 44.06 75 GLN A C 1
ATOM 600 O O . GLN A 1 75 ? 21.730 -2.818 -26.523 1.00 44.06 75 GLN A O 1
#

Sequence (75 aa):
MAGRYEEQVIGYGRIVGDGGFTFYIQDIIVLPSYQRLGLGNKIMTELMEYITEFGFMERPNESYGAGMMQFIKKQ